Protein AF-A0A6L3F217-F1 (afdb_monomer_lite)

Structure (mmCIF, N/CA/C/O backbone):
data_AF-A0A6L3F217-F1
#
_entry.id   AF-A0A6L3F217-F1
#
loop_
_atom_site.group_PDB
_atom_site.id
_atom_site.type_symbol
_atom_site.label_atom_id
_atom_site.label_alt_id
_atom_site.label_comp_id
_atom_site.label_asym_id
_atom_site.label_entity_id
_atom_site.label_seq_id
_atom_site.pdbx_PDB_ins_code
_atom_site.Cartn_x
_atom_site.Cartn_y
_atom_site.Cartn_z
_atom_site.occupancy
_atom_site.B_iso_or_equiv
_atom_site.auth_seq_id
_atom_site.auth_comp_id
_atom_site.auth_asym_id
_atom_site.auth_atom_id
_atom_site.pdbx_PDB_model_num
ATOM 1 N N . ALA A 1 1 ? 16.578 0.648 7.085 1.00 55.28 1 ALA A N 1
ATOM 2 C CA . ALA A 1 1 ? 15.906 -0.263 6.135 1.00 55.28 1 ALA A CA 1
ATOM 3 C C . ALA A 1 1 ? 16.968 -1.127 5.469 1.00 55.28 1 ALA A C 1
ATOM 5 O O . ALA A 1 1 ? 17.956 -0.565 5.021 1.00 55.28 1 ALA A O 1
ATOM 6 N N . ASN A 1 2 ? 16.822 -2.454 5.460 1.00 60.47 2 ASN A N 1
ATOM 7 C CA . ASN A 1 2 ? 17.750 -3.345 4.756 1.00 60.47 2 ASN A CA 1
ATOM 8 C C . ASN A 1 2 ? 17.482 -3.235 3.239 1.00 60.47 2 ASN A C 1
ATOM 10 O O . ASN A 1 2 ? 16.417 -3.685 2.805 1.00 60.47 2 ASN A O 1
ATOM 14 N N . PRO A 1 3 ? 18.392 -2.658 2.428 1.00 63.19 3 PRO A N 1
ATOM 15 C CA . PRO A 1 3 ? 18.172 -2.495 0.990 1.00 63.19 3 PRO A CA 1
ATOM 16 C C . PRO A 1 3 ? 17.934 -3.834 0.283 1.00 63.19 3 PRO A C 1
ATOM 18 O O . PRO A 1 3 ? 17.190 -3.891 -0.691 1.00 63.19 3 PRO A O 1
ATOM 21 N N . GLY A 1 4 ? 18.486 -4.932 0.812 1.00 74.94 4 GLY A N 1
ATOM 22 C CA . GLY A 1 4 ? 18.313 -6.270 0.249 1.00 74.94 4 GLY A CA 1
ATOM 23 C C . GLY A 1 4 ? 16.862 -6.756 0.210 1.00 74.94 4 GLY A C 1
ATOM 24 O O . GLY A 1 4 ? 16.547 -7.615 -0.603 1.00 74.94 4 GLY A O 1
ATOM 25 N N . ALA A 1 5 ? 15.967 -6.197 1.033 1.00 78.81 5 ALA A N 1
ATOM 26 C CA . ALA A 1 5 ? 14.558 -6.594 1.063 1.00 78.81 5 ALA A CA 1
ATOM 27 C C . ALA A 1 5 ? 13.687 -5.838 0.046 1.00 78.81 5 ALA A C 1
ATOM 29 O O . ALA A 1 5 ? 12.694 -6.386 -0.430 1.00 78.81 5 ALA A O 1
ATOM 30 N N . ILE A 1 6 ? 14.045 -4.599 -0.318 1.00 88.25 6 ILE A N 1
ATOM 31 C CA . ILE A 1 6 ? 13.199 -3.783 -1.202 1.00 88.25 6 ILE A CA 1
ATOM 32 C C . ILE A 1 6 ? 13.335 -4.200 -2.671 1.00 88.25 6 ILE A C 1
ATOM 34 O O . ILE A 1 6 ? 12.347 -4.211 -3.401 1.00 88.25 6 ILE A O 1
ATOM 38 N N . TYR A 1 7 ? 14.533 -4.610 -3.104 1.00 88.62 7 TYR A N 1
ATOM 39 C CA . TYR A 1 7 ? 14.778 -5.000 -4.497 1.00 88.62 7 TYR A CA 1
ATOM 40 C C . TYR A 1 7 ? 14.000 -6.251 -4.943 1.00 88.62 7 TYR A C 1
ATOM 42 O O . TYR A 1 7 ? 13.426 -6.215 -6.037 1.00 88.62 7 TYR A O 1
ATOM 50 N N . PRO A 1 8 ? 13.898 -7.329 -4.133 1.00 93.00 8 PRO A N 1
ATOM 51 C CA . PRO A 1 8 ? 13.019 -8.454 -4.443 1.00 93.00 8 PRO A CA 1
ATOM 52 C C . PRO A 1 8 ? 11.557 -8.035 -4.608 1.00 93.00 8 PRO A C 1
ATOM 54 O O . PRO A 1 8 ? 10.900 -8.482 -5.546 1.00 93.00 8 PRO A O 1
ATOM 57 N N . VAL A 1 9 ? 11.063 -7.134 -3.751 1.00 94.19 9 VAL A N 1
ATOM 58 C CA . VAL A 1 9 ? 9.685 -6.627 -3.835 1.00 94.19 9 VAL A CA 1
ATOM 59 C C . VAL A 1 9 ? 9.478 -5.831 -5.122 1.00 94.19 9 VAL A C 1
ATOM 61 O O . VAL A 1 9 ? 8.531 -6.108 -5.851 1.00 94.19 9 VAL A O 1
ATOM 64 N N . MET A 1 10 ? 10.377 -4.901 -5.458 1.00 94.31 10 MET A N 1
ATOM 65 C CA . MET A 1 10 ? 10.282 -4.138 -6.712 1.00 94.31 10 MET A CA 1
ATOM 66 C C . MET A 1 10 ? 10.317 -5.057 -7.939 1.00 94.31 10 MET A C 1
ATOM 68 O O . MET A 1 10 ? 9.503 -4.909 -8.845 1.00 94.31 10 MET A O 1
ATOM 72 N N . THR A 1 11 ? 11.196 -6.064 -7.934 1.00 94.25 11 THR A N 1
ATOM 73 C CA . THR A 1 11 ? 11.295 -7.052 -9.021 1.00 94.25 11 THR A CA 1
ATOM 74 C C . THR A 1 11 ? 10.004 -7.857 -9.171 1.00 94.25 11 THR A C 1
ATOM 76 O O . THR A 1 11 ? 9.555 -8.113 -10.286 1.00 94.25 11 THR A O 1
ATOM 79 N N . MET A 1 12 ? 9.395 -8.272 -8.059 1.00 96.44 12 MET A N 1
ATOM 80 C CA . MET A 1 12 ? 8.118 -8.985 -8.068 1.00 96.44 12 MET A CA 1
ATOM 81 C C . MET A 1 12 ? 6.995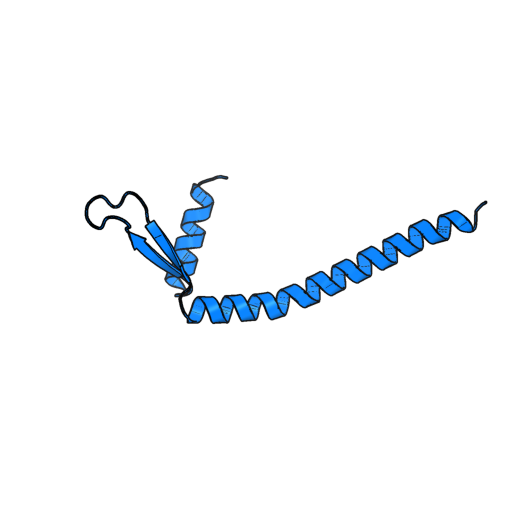 -8.112 -8.641 1.00 96.44 12 MET A C 1
ATOM 83 O O . MET A 1 12 ? 6.253 -8.577 -9.503 1.00 96.44 12 MET A O 1
ATOM 87 N N . LEU A 1 13 ? 6.900 -6.854 -8.207 1.00 97.44 13 LEU A N 1
ATOM 88 C CA . LEU A 1 13 ? 5.874 -5.920 -8.674 1.00 97.44 13 LEU A CA 1
ATOM 89 C C . LEU A 1 13 ? 6.028 -5.583 -10.165 1.00 97.44 13 LEU A C 1
ATOM 91 O O . LEU A 1 13 ? 5.024 -5.492 -10.869 1.00 97.44 13 LEU A O 1
ATOM 95 N N . GLU A 1 14 ? 7.262 -5.443 -10.664 1.00 97.06 14 GLU A N 1
ATOM 96 C CA . GLU A 1 14 ? 7.521 -5.293 -12.104 1.00 97.06 14 GLU A CA 1
ATOM 97 C C . GLU A 1 14 ? 7.112 -6.548 -12.883 1.00 97.06 14 GLU A C 1
ATOM 99 O O . GLU A 1 14 ? 6.430 -6.441 -13.899 1.00 97.06 14 GLU A O 1
ATOM 104 N N . LYS A 1 15 ? 7.463 -7.749 -12.396 1.00 97.56 15 LYS A N 1
ATOM 105 C CA . LYS A 1 15 ? 7.073 -9.023 -13.034 1.00 97.56 15 LYS A CA 1
ATOM 106 C C . LYS A 1 15 ? 5.560 -9.217 -13.104 1.00 97.56 15 LYS A C 1
ATOM 108 O O . LYS A 1 15 ? 5.071 -9.825 -14.048 1.00 97.56 15 LYS A O 1
ATOM 113 N N . GLN A 1 16 ? 4.831 -8.720 -12.109 1.00 97.62 16 GLN A N 1
ATOM 114 C CA . GLN A 1 16 ? 3.367 -8.732 -12.083 1.00 97.62 16 GLN A CA 1
ATOM 115 C C . GLN A 1 16 ? 2.744 -7.620 -12.943 1.00 97.62 16 GLN A C 1
ATOM 117 O O . GLN A 1 16 ? 1.529 -7.586 -13.111 1.00 97.62 16 GLN A O 1
ATOM 122 N N . GLY A 1 17 ? 3.557 -6.713 -13.494 1.00 98.19 17 GLY A N 1
ATOM 123 C CA . GLY A 1 17 ? 3.096 -5.609 -14.328 1.00 98.19 17 GLY A CA 1
ATOM 124 C C . GLY A 1 17 ? 2.436 -4.475 -13.546 1.00 98.19 17 GLY A C 1
ATOM 125 O O . GLY A 1 17 ? 1.746 -3.659 -14.151 1.00 98.19 17 GLY A O 1
ATOM 126 N N . PHE A 1 18 ? 2.621 -4.399 -12.224 1.00 98.56 18 PHE A N 1
ATOM 127 C CA . PHE A 1 18 ? 2.033 -3.345 -11.388 1.00 98.56 18 PHE A CA 1
ATOM 128 C C . PHE A 1 18 ? 2.868 -2.066 -11.361 1.00 98.56 18 PHE A C 1
ATOM 130 O O . PHE A 1 18 ? 2.331 -0.974 -11.173 1.00 98.56 18 PHE A O 1
ATOM 137 N N . ILE A 1 19 ? 4.179 -2.182 -11.560 1.00 98.25 19 ILE A N 1
ATOM 138 C CA . ILE A 1 19 ? 5.073 -1.032 -11.689 1.00 98.25 19 ILE A CA 1
ATOM 139 C C . ILE A 1 19 ? 5.957 -1.180 -12.922 1.00 98.25 19 ILE A C 1
ATOM 141 O O . ILE A 1 19 ? 6.192 -2.286 -13.403 1.00 98.25 19 ILE A O 1
ATOM 145 N N . VAL A 1 20 ? 6.473 -0.054 -13.400 1.00 97.75 20 VAL A N 1
ATOM 146 C CA . VAL A 1 20 ? 7.518 0.017 -14.419 1.00 97.75 20 VAL A CA 1
ATOM 147 C C . VAL A 1 20 ? 8.655 0.886 -13.902 1.00 97.75 20 VAL A C 1
ATOM 149 O O . VAL A 1 20 ? 8.412 1.966 -13.360 1.00 97.75 20 VAL A O 1
ATOM 152 N N . GLY A 1 21 ? 9.886 0.397 -14.022 1.00 94.88 21 GLY A N 1
ATOM 153 C CA . GLY A 1 21 ? 11.098 1.113 -13.654 1.00 94.88 21 GLY A CA 1
ATOM 154 C C . GLY A 1 21 ? 11.856 1.631 -14.871 1.00 94.88 21 GLY A C 1
ATOM 155 O O . GLY A 1 21 ? 12.170 0.875 -15.788 1.00 94.88 21 GLY A O 1
ATOM 156 N N . GLU A 1 22 ? 12.218 2.908 -14.838 1.00 93.44 22 GLU A N 1
ATOM 157 C CA . GLU A 1 22 ? 13.027 3.579 -15.855 1.00 93.44 22 GLU A CA 1
ATOM 158 C C . GLU A 1 22 ? 14.311 4.121 -15.227 1.00 93.44 22 GLU A C 1
ATOM 160 O O . GLU A 1 22 ? 14.313 4.599 -14.092 1.00 93.44 22 GLU A O 1
ATOM 165 N N . TRP A 1 23 ? 15.422 4.046 -15.956 1.00 93.12 23 TRP A N 1
ATOM 166 C CA . TRP A 1 23 ? 16.662 4.692 -15.532 1.00 93.12 23 TRP A CA 1
ATOM 167 C C . TRP A 1 23 ? 16.570 6.195 -15.792 1.00 93.12 23 TRP A C 1
ATOM 169 O O . TRP A 1 23 ? 16.221 6.595 -16.898 1.00 93.12 23 TRP A O 1
ATOM 179 N N . GLU A 1 24 ? 16.904 7.011 -14.792 1.00 88.62 24 GLU A N 1
ATOM 180 C CA . GLU A 1 24 ? 16.886 8.477 -14.905 1.00 88.62 24 GLU A CA 1
ATOM 181 C C . GLU A 1 24 ? 17.858 8.978 -15.987 1.00 88.62 24 GLU A C 1
ATOM 183 O O . GLU A 1 24 ? 17.495 9.793 -16.831 1.00 88.62 24 GLU A O 1
ATOM 188 N N . ASP A 1 25 ? 19.075 8.428 -16.001 1.00 87.56 25 ASP A N 1
ATOM 189 C CA . ASP A 1 25 ? 20.054 8.590 -17.075 1.00 87.56 25 ASP A CA 1
ATOM 190 C C . ASP A 1 25 ? 20.248 7.223 -17.764 1.00 87.56 25 ASP A C 1
ATOM 192 O O . ASP A 1 25 ? 20.687 6.266 -17.106 1.00 87.56 25 ASP A O 1
ATOM 196 N N . PRO A 1 26 ? 19.943 7.088 -19.070 1.00 77.25 26 PRO A N 1
ATOM 197 C CA . PRO A 1 26 ? 20.032 5.808 -19.771 1.00 77.25 26 PRO A CA 1
ATOM 198 C C . PRO A 1 26 ? 21.472 5.289 -19.917 1.00 77.25 26 PRO A C 1
ATOM 200 O O . PRO A 1 26 ? 21.664 4.079 -20.089 1.00 77.25 26 PRO A O 1
ATOM 203 N N . TYR A 1 27 ? 22.468 6.175 -19.818 1.00 78.94 27 TYR A N 1
ATOM 204 C CA . TYR A 1 27 ? 23.891 5.879 -19.965 1.00 78.94 27 TYR A CA 1
ATOM 205 C C . TYR A 1 27 ? 24.552 5.567 -18.623 1.00 78.94 27 TYR A C 1
ATOM 207 O O . TYR A 1 27 ? 25.290 4.590 -18.519 1.00 78.94 27 TYR A O 1
ATOM 215 N N . LYS A 1 28 ? 24.284 6.370 -17.587 1.00 83.44 28 LYS A N 1
ATOM 216 C CA . LYS A 1 28 ? 24.920 6.207 -16.267 1.00 83.44 28 LYS A CA 1
ATOM 217 C C . LYS A 1 28 ? 24.169 5.248 -15.346 1.00 83.44 28 LYS A C 1
ATOM 219 O O . LYS A 1 28 ? 24.798 4.660 -14.472 1.00 83.44 28 LYS A O 1
ATOM 224 N N . ARG A 1 29 ? 22.851 5.074 -15.543 1.00 80.69 29 ARG A N 1
ATOM 225 C CA . ARG A 1 29 ? 21.977 4.152 -14.786 1.00 80.69 29 ARG A CA 1
ATOM 226 C C . ARG A 1 29 ? 22.202 4.211 -13.270 1.00 80.69 29 ARG A C 1
ATOM 228 O O . ARG A 1 29 ? 22.297 3.192 -12.593 1.00 80.69 29 ARG A O 1
ATOM 235 N N . THR A 1 30 ? 22.308 5.424 -12.739 1.00 84.56 30 THR A N 1
ATOM 236 C CA . THR A 1 30 ? 22.593 5.678 -11.319 1.00 84.56 30 THR A CA 1
ATOM 237 C C . THR A 1 30 ? 21.354 5.548 -10.444 1.00 84.56 30 THR A C 1
ATOM 239 O O . THR A 1 30 ? 21.452 5.129 -9.295 1.00 84.56 30 THR A O 1
ATOM 242 N N . VAL A 1 31 ? 20.182 5.881 -10.990 1.00 89.94 31 VAL A N 1
ATOM 243 C CA . VAL A 1 31 ? 18.899 5.861 -10.283 1.00 89.94 31 VAL A CA 1
ATOM 244 C C . VAL A 1 31 ? 17.841 5.230 -11.179 1.00 89.94 31 VAL A C 1
ATOM 246 O O . VAL A 1 31 ? 17.702 5.607 -12.343 1.00 89.94 31 VAL A O 1
ATOM 249 N N . ARG A 1 32 ? 17.090 4.268 -10.631 1.00 91.69 32 ARG A N 1
ATOM 250 C CA . ARG A 1 32 ? 15.911 3.678 -11.275 1.00 91.69 32 ARG A CA 1
ATOM 251 C C . ARG A 1 32 ? 14.653 4.203 -10.596 1.00 91.69 32 ARG A C 1
ATOM 253 O O . ARG A 1 32 ? 14.457 3.980 -9.403 1.00 91.69 32 ARG A O 1
ATOM 260 N N . ILE A 1 33 ? 13.822 4.900 -11.358 1.00 93.44 33 ILE A N 1
ATOM 261 C CA . ILE A 1 33 ? 12.570 5.502 -10.908 1.00 93.44 33 ILE A CA 1
ATOM 262 C C . ILE A 1 33 ? 11.432 4.568 -11.296 1.00 93.44 33 ILE A C 1
ATOM 264 O O . ILE A 1 33 ? 11.300 4.209 -12.462 1.00 93.44 33 ILE A O 1
ATOM 268 N N . TYR A 1 34 ? 10.602 4.193 -10.325 1.00 95.50 34 TYR A N 1
ATOM 269 C CA . TYR A 1 34 ? 9.452 3.322 -10.546 1.00 95.50 34 TYR A CA 1
ATOM 270 C C . TYR A 1 34 ? 8.153 4.123 -10.548 1.00 95.50 34 TYR A C 1
ATOM 272 O O . TYR A 1 34 ? 7.970 5.028 -9.732 1.00 95.50 34 TYR A O 1
ATOM 280 N N . ARG A 1 35 ? 7.233 3.765 -11.443 1.00 97.06 35 ARG A N 1
ATOM 281 C CA . ARG A 1 35 ? 5.881 4.333 -11.525 1.00 97.06 35 ARG A CA 1
ATOM 282 C C . ARG A 1 35 ? 4.846 3.217 -11.559 1.00 97.06 35 ARG A C 1
ATOM 284 O O . ARG A 1 35 ? 5.125 2.137 -12.074 1.00 97.06 35 ARG A O 1
ATOM 291 N N . LEU A 1 36 ? 3.655 3.476 -11.018 1.00 98.19 36 LEU A N 1
ATOM 292 C CA . LEU A 1 36 ? 2.526 2.554 -11.153 1.00 98.19 36 LEU A CA 1
ATOM 293 C C . LEU A 1 36 ? 2.076 2.499 -12.613 1.00 98.19 36 LEU A C 1
ATOM 295 O O . LEU A 1 36 ? 1.905 3.536 -13.254 1.00 98.19 36 LEU A O 1
ATOM 299 N N . THR A 1 37 ? 1.827 1.293 -13.104 1.00 98.50 37 THR A N 1
ATOM 300 C CA . THR A 1 37 ? 1.099 1.089 -14.359 1.00 98.50 37 THR A CA 1
ATOM 301 C C . THR A 1 37 ? -0.399 1.312 -14.135 1.00 98.50 37 THR A C 1
ATOM 303 O O . THR A 1 37 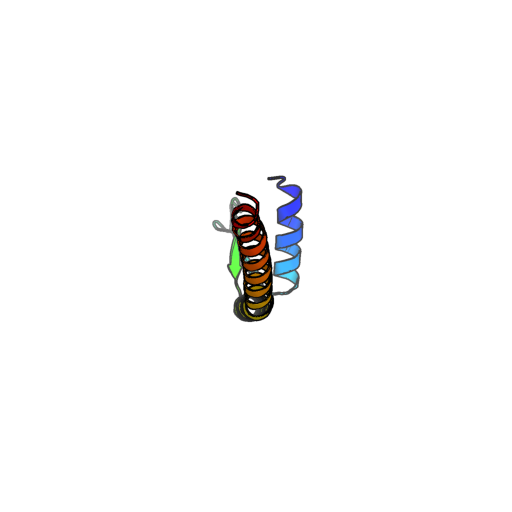? -0.857 1.448 -12.998 1.00 98.50 37 THR A O 1
ATOM 306 N N . GLU A 1 38 ? -1.192 1.314 -15.206 1.00 98.50 38 GLU A N 1
ATOM 307 C CA . GLU A 1 38 ? -2.654 1.327 -15.091 1.00 98.50 38 GLU A CA 1
ATOM 308 C C . GLU A 1 38 ? -3.167 0.115 -14.292 1.00 98.50 38 GLU A C 1
ATOM 310 O O . GLU A 1 38 ? -3.907 0.278 -13.321 1.00 98.50 38 GLU A O 1
ATOM 315 N N . THR A 1 39 ? -2.680 -1.089 -14.608 1.00 98.31 39 THR A N 1
ATOM 316 C CA . THR A 1 39 ? -2.977 -2.317 -13.854 1.00 98.31 39 THR A CA 1
ATOM 317 C C . THR A 1 39 ? -2.576 -2.189 -12.383 1.00 98.31 39 THR A C 1
ATOM 319 O O . THR A 1 39 ? -3.321 -2.596 -11.493 1.00 98.31 39 THR A O 1
ATOM 322 N N . GLY A 1 40 ? -1.425 -1.574 -12.100 1.00 98.56 40 GLY A N 1
ATOM 323 C CA . GLY A 1 40 ? -0.979 -1.303 -10.735 1.00 98.56 40 GLY A CA 1
ATOM 324 C C . GLY A 1 40 ? -1.897 -0.350 -9.974 1.00 98.56 40 GLY A C 1
ATOM 325 O O . GLY A 1 40 ? -2.149 -0.557 -8.789 1.00 98.56 40 GLY A O 1
ATOM 326 N N . GLN A 1 41 ? -2.436 0.676 -10.637 1.00 98.56 41 GLN A N 1
ATOM 327 C CA . GLN A 1 41 ? -3.401 1.598 -10.028 1.00 98.56 41 GLN A CA 1
ATOM 328 C C . GLN A 1 41 ? -4.736 0.909 -9.724 1.00 98.56 41 GLN A C 1
ATOM 330 O O . GLN A 1 41 ? -5.310 1.124 -8.650 1.00 98.56 41 GLN A O 1
ATOM 335 N N . GLN A 1 42 ? -5.212 0.055 -10.633 1.00 98.50 42 GLN A N 1
ATOM 336 C CA . GLN A 1 42 ? -6.426 -0.739 -10.437 1.00 98.50 42 GLN A CA 1
ATOM 337 C C . GLN A 1 42 ? -6.262 -1.714 -9.265 1.00 98.50 42 GLN A C 1
ATOM 339 O O . GLN A 1 42 ? -7.100 -1.737 -8.362 1.00 98.50 42 GLN A O 1
ATOM 344 N N . GLU A 1 43 ? -5.145 -2.445 -9.213 1.00 98.12 43 GLU A N 1
ATOM 345 C CA . GLU A 1 43 ? -4.870 -3.391 -8.131 1.00 98.12 43 GLU A CA 1
ATOM 346 C C . GLU A 1 43 ? -4.689 -2.685 -6.782 1.00 98.12 43 GLU A C 1
ATOM 348 O O . GLU A 1 43 ? -5.261 -3.102 -5.775 1.00 98.12 43 GLU A O 1
ATOM 353 N N . MET A 1 44 ? -3.975 -1.556 -6.753 1.00 98.06 44 MET A N 1
ATOM 354 C CA . MET A 1 44 ? -3.852 -0.723 -5.554 1.00 98.06 44 MET A CA 1
ATOM 355 C C . MET A 1 44 ? -5.226 -0.267 -5.043 1.00 98.06 44 MET A C 1
ATOM 357 O O . MET A 1 44 ? -5.486 -0.293 -3.839 1.00 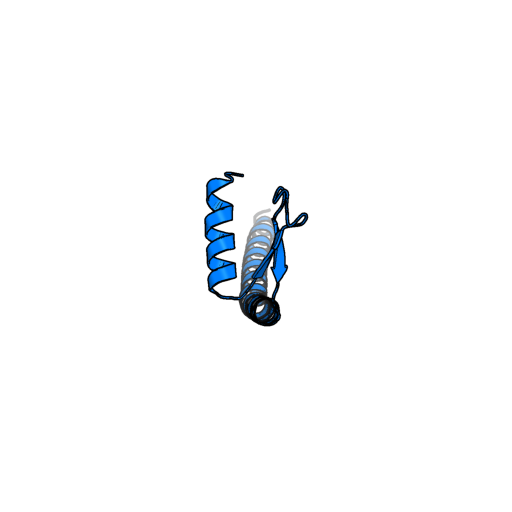98.06 44 MET A O 1
ATOM 361 N N . SER A 1 45 ? -6.119 0.139 -5.946 1.00 98.31 45 SER A N 1
ATOM 362 C CA . SER A 1 45 ? -7.480 0.560 -5.594 1.00 98.31 45 SER A CA 1
ATOM 363 C C . SER A 1 45 ? -8.306 -0.606 -5.049 1.00 98.31 45 SER A C 1
ATOM 365 O O . SER A 1 45 ? -8.963 -0.460 -4.017 1.00 98.31 45 SER A O 1
ATOM 367 N N . ARG A 1 46 ? -8.205 -1.788 -5.671 1.00 98.19 46 ARG A N 1
ATOM 368 C CA . ARG A 1 46 ? -8.847 -3.024 -5.203 1.00 98.19 46 ARG A CA 1
ATOM 369 C C . ARG A 1 46 ? -8.376 -3.409 -3.800 1.00 98.19 46 ARG A C 1
ATOM 371 O O . ARG A 1 46 ? -9.197 -3.678 -2.926 1.00 98.19 46 ARG A O 1
ATOM 378 N N . LEU A 1 47 ? -7.064 -3.393 -3.557 1.00 98.00 47 LEU A N 1
ATOM 379 C CA . LEU A 1 47 ? -6.485 -3.697 -2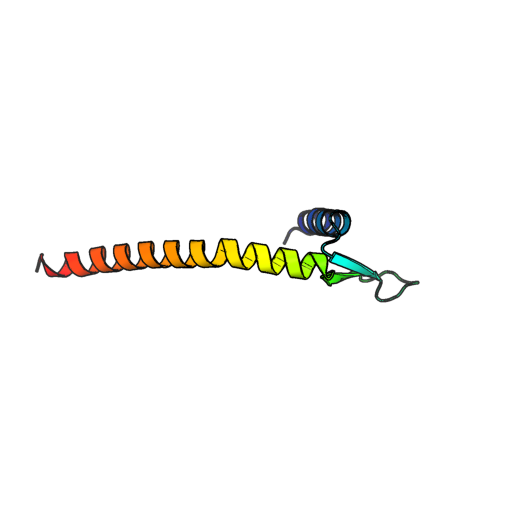.247 1.00 98.00 47 LEU A CA 1
ATOM 380 C C . LEU A 1 47 ? -6.938 -2.694 -1.183 1.00 98.00 47 LEU A C 1
ATOM 382 O O . LEU A 1 47 ? -7.337 -3.104 -0.093 1.00 98.00 47 LEU A O 1
ATOM 386 N N . LYS A 1 48 ? -6.955 -1.393 -1.499 1.00 97.94 48 LYS A N 1
ATOM 387 C CA . LYS A 1 48 ? -7.470 -0.359 -0.587 1.00 97.94 48 LYS A CA 1
ATOM 388 C C . LYS A 1 48 ? -8.932 -0.599 -0.220 1.00 97.94 48 LYS A C 1
ATOM 390 O O . LYS A 1 48 ? -9.267 -0.503 0.957 1.00 97.94 48 LYS A O 1
ATOM 395 N N . ALA A 1 49 ? -9.773 -0.950 -1.193 1.00 98.12 49 ALA A N 1
ATOM 396 C CA . ALA A 1 49 ? -11.185 -1.243 -0.959 1.00 98.12 49 ALA A CA 1
ATOM 397 C C . ALA A 1 49 ? -11.402 -2.459 -0.040 1.00 98.12 49 ALA A C 1
ATOM 399 O O . ALA A 1 49 ? -12.393 -2.507 0.678 1.00 98.12 49 ALA A O 1
ATOM 400 N N . ILE A 1 50 ? -10.470 -3.417 -0.020 1.00 98.06 50 ILE A N 1
ATOM 401 C CA . ILE A 1 50 ? -10.534 -4.599 0.855 1.00 98.06 50 ILE A CA 1
ATOM 402 C C . ILE A 1 50 ? -9.987 -4.298 2.252 1.00 98.06 50 ILE A C 1
ATOM 404 O O . ILE A 1 50 ? -10.556 -4.736 3.250 1.00 98.06 50 ILE A O 1
ATOM 408 N N . VAL A 1 51 ? -8.853 -3.601 2.336 1.00 98.19 51 VAL A N 1
ATOM 409 C CA . VAL A 1 51 ? -8.132 -3.406 3.602 1.00 98.19 51 VAL A CA 1
ATOM 410 C C . VAL A 1 51 ? -8.774 -2.312 4.451 1.00 98.19 51 VAL A C 1
ATOM 412 O O . VAL A 1 51 ? -8.862 -2.472 5.665 1.00 98.19 51 VAL A O 1
ATOM 415 N N . ARG A 1 52 ? -9.248 -1.218 3.839 1.00 97.75 52 ARG A N 1
ATOM 416 C CA . ARG A 1 52 ? -9.800 -0.072 4.577 1.00 97.75 52 ARG A CA 1
ATOM 417 C C . ARG A 1 52 ? -10.987 -0.459 5.477 1.00 97.75 52 ARG A C 1
ATOM 419 O O . ARG A 1 52 ? -10.878 -0.176 6.666 1.00 97.75 52 ARG A O 1
ATOM 426 N N . PRO A 1 53 ? -12.036 -1.157 4.999 1.00 98.12 53 PRO A N 1
ATOM 427 C CA . PRO A 1 53 ? -13.154 -1.548 5.860 1.00 98.12 53 PRO A CA 1
ATOM 428 C C . PRO A 1 53 ? -12.725 -2.436 7.031 1.00 98.12 53 PRO A C 1
ATOM 430 O O . PRO A 1 53 ? -13.198 -2.261 8.146 1.00 98.12 53 PRO A O 1
ATOM 433 N N . LYS A 1 54 ? -11.772 -3.350 6.804 1.00 97.88 54 LYS A N 1
ATOM 434 C CA . LYS A 1 54 ? -11.248 -4.233 7.859 1.00 97.88 54 LYS A CA 1
ATOM 435 C C . LYS A 1 54 ? -10.496 -3.462 8.941 1.00 97.88 54 LYS A C 1
ATOM 437 O O . LYS A 1 54 ? -10.585 -3.802 10.115 1.00 97.88 54 LYS A O 1
ATOM 442 N N . LEU A 1 55 ? -9.734 -2.441 8.548 1.00 98.25 55 LEU A N 1
ATOM 443 C CA . LEU A 1 55 ? -9.063 -1.559 9.502 1.00 98.25 55 LEU A CA 1
ATOM 444 C C . LEU A 1 55 ? -10.074 -0.713 10.279 1.00 98.25 55 LEU A C 1
ATOM 446 O O . LEU A 1 55 ? -9.922 -0.561 11.485 1.00 98.25 55 LEU A O 1
ATOM 450 N N . GLU A 1 56 ? -11.097 -0.187 9.606 1.00 98.25 56 GLU A N 1
ATOM 451 C CA . GLU A 1 56 ? -12.170 0.587 10.240 1.00 98.25 56 GLU A CA 1
ATOM 452 C C . GLU A 1 56 ? -12.935 -0.259 11.272 1.00 98.25 56 GLU A C 1
ATOM 454 O O . GLU A 1 56 ? -13.139 0.193 12.396 1.00 98.25 56 GLU A O 1
ATOM 459 N N . GLU A 1 57 ? -13.265 -1.507 10.938 1.00 98.25 57 GLU A N 1
ATOM 460 C CA . GLU A 1 57 ? -13.893 -2.466 11.855 1.00 98.25 57 GLU A CA 1
ATOM 461 C C . GLU A 1 57 ? -13.000 -2.773 13.066 1.00 98.25 57 GLU A C 1
ATOM 463 O O . GLU A 1 57 ? -13.449 -2.686 14.208 1.00 98.25 57 GLU A O 1
ATOM 468 N N . ALA A 1 58 ? -11.716 -3.066 12.841 1.00 98.44 58 ALA A N 1
ATOM 469 C CA . AL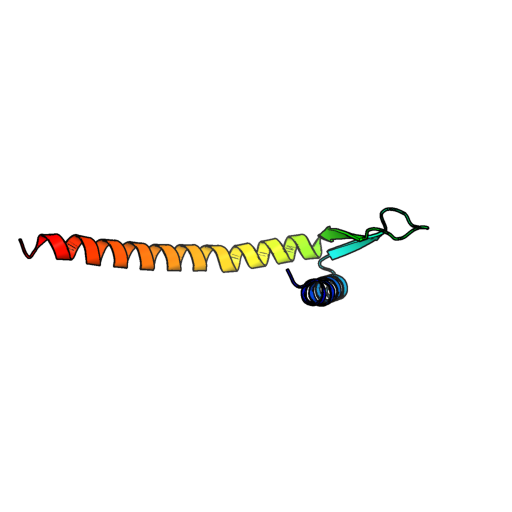A A 1 58 ? -10.777 -3.330 13.929 1.00 98.44 58 ALA A CA 1
ATOM 470 C C . ALA A 1 58 ? -10.633 -2.123 14.871 1.00 98.44 58 ALA A C 1
ATOM 472 O O . ALA A 1 58 ? -10.581 -2.290 16.089 1.00 98.44 58 ALA A O 1
ATOM 473 N N . ILE A 1 59 ? -10.596 -0.905 14.321 1.00 98.44 59 ILE A N 1
ATOM 474 C CA . ILE A 1 59 ? -10.556 0.329 15.112 1.00 98.44 59 ILE A CA 1
ATOM 475 C C . ILE A 1 59 ? -11.833 0.477 15.939 1.00 98.44 59 ILE A C 1
ATOM 477 O O . ILE A 1 59 ? -11.730 0.790 17.122 1.00 98.44 59 ILE A O 1
ATOM 481 N N . ALA A 1 60 ? -13.009 0.233 15.355 1.00 98.06 60 ALA A N 1
ATOM 482 C CA . ALA A 1 60 ? -14.279 0.321 16.072 1.00 98.06 60 ALA A CA 1
ATOM 483 C C . ALA A 1 60 ? -14.318 -0.642 17.270 1.00 98.06 60 ALA A C 1
ATOM 485 O O . ALA A 1 60 ? -14.608 -0.217 18.386 1.00 98.06 60 ALA A O 1
ATOM 486 N N . VAL A 1 61 ? -13.906 -1.900 17.074 1.00 98.31 61 VAL A N 1
ATOM 487 C CA . VAL A 1 61 ? -13.819 -2.892 18.160 1.00 98.31 61 VAL A CA 1
ATOM 488 C C . VAL A 1 61 ? -12.871 -2.430 19.268 1.00 98.31 61 VAL A C 1
ATOM 490 O O . VAL A 1 61 ? -13.216 -2.492 20.445 1.00 98.31 61 VAL A O 1
ATOM 493 N N . LEU A 1 62 ? -11.680 -1.936 18.916 1.00 98.06 62 LEU A N 1
ATOM 494 C CA . LEU A 1 62 ? -10.722 -1.436 19.907 1.00 98.06 62 LEU A CA 1
ATOM 495 C C . LEU A 1 62 ? -11.250 -0.207 20.662 1.00 98.06 62 LEU A C 1
ATOM 497 O O . LEU A 1 62 ? -10.979 -0.058 21.852 1.00 98.06 62 LEU A O 1
ATOM 501 N N . GLN A 1 63 ? -11.997 0.668 19.987 1.00 97.19 63 GLN A N 1
ATOM 502 C CA . GLN A 1 63 ? -12.627 1.830 20.611 1.00 97.19 63 GLN A CA 1
ATOM 503 C C . GLN A 1 63 ? -13.724 1.425 21.589 1.00 97.19 63 GLN A C 1
ATOM 505 O O . GLN A 1 63 ? -13.809 2.017 22.662 1.00 97.19 63 GLN A O 1
ATOM 510 N N . ASP A 1 64 ? -14.544 0.439 21.241 1.00 96.81 64 ASP A N 1
ATOM 511 C CA . ASP A 1 64 ? -15.601 -0.046 22.125 1.00 96.81 64 ASP A C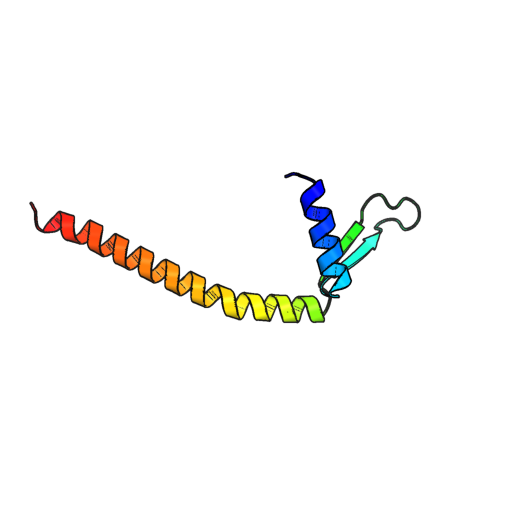A 1
ATOM 512 C C . ASP A 1 64 ? -15.008 -0.741 23.357 1.00 96.81 64 ASP A C 1
ATOM 514 O O . ASP A 1 64 ? -15.362 -0.382 24.476 1.00 96.81 64 ASP A O 1
ATOM 518 N N . LEU A 1 65 ? -13.976 -1.577 23.186 1.00 96.69 65 LEU A N 1
ATOM 519 C CA . LEU A 1 65 ? -13.225 -2.149 24.313 1.00 96.69 65 LEU A CA 1
ATOM 520 C C . LEU A 1 65 ? -12.614 -1.072 25.226 1.00 96.69 65 LEU A C 1
ATOM 522 O O . LEU A 1 65 ? -12.640 -1.202 26.447 1.00 96.69 65 LEU A O 1
ATOM 526 N N . ALA A 1 66 ? -12.065 0.004 24.655 1.00 95.62 66 ALA A N 1
ATOM 527 C CA . ALA A 1 66 ? -11.509 1.102 25.442 1.00 95.62 66 ALA A CA 1
ATOM 528 C C . ALA A 1 66 ? -12.589 1.867 26.230 1.00 95.62 66 ALA A C 1
ATOM 530 O O . ALA A 1 66 ? -12.335 2.291 27.357 1.00 95.62 66 ALA A O 1
ATOM 531 N N . LYS A 1 67 ? -13.791 2.042 25.663 1.00 94.88 67 LYS A N 1
ATOM 532 C CA . LYS A 1 67 ? -14.926 2.655 26.372 1.00 94.88 67 LYS A CA 1
ATOM 533 C C . LYS A 1 67 ? -15.400 1.773 27.519 1.00 94.88 67 LYS A C 1
ATOM 535 O O . LYS A 1 67 ? -15.612 2.305 28.602 1.00 94.88 67 LYS A O 1
ATOM 540 N N . ASP A 1 68 ? -15.519 0.465 27.300 1.00 94.38 68 ASP A N 1
ATOM 541 C CA . ASP A 1 68 ? -15.954 -0.488 28.327 1.00 94.38 68 ASP A CA 1
ATOM 542 C C . ASP A 1 68 ? -14.999 -0.492 29.529 1.00 94.38 68 ASP A C 1
ATOM 544 O O . ASP A 1 68 ? -15.438 -0.464 30.679 1.00 94.38 68 ASP A O 1
ATOM 548 N N . LEU A 1 69 ? -13.685 -0.452 29.277 1.00 93.19 69 LEU A N 1
ATOM 549 C CA . LEU A 1 69 ? -12.677 -0.355 30.338 1.00 93.19 69 LEU A CA 1
ATOM 550 C C . LEU A 1 69 ? -12.815 0.939 31.152 1.00 93.19 69 LEU A C 1
ATOM 552 O O . LEU A 1 69 ? -12.829 0.882 32.377 1.00 93.19 69 LEU A O 1
ATOM 556 N N . ASN A 1 70 ? -12.972 2.087 30.488 1.00 89.38 70 ASN A N 1
ATOM 557 C CA . ASN A 1 70 ? -13.102 3.382 31.166 1.00 89.38 70 ASN A CA 1
ATOM 558 C C . ASN A 1 70 ? -14.471 3.561 31.856 1.00 89.38 70 ASN A C 1
ATOM 560 O O . ASN A 1 70 ? -14.576 4.258 32.862 1.00 89.38 70 ASN A O 1
ATOM 564 N N . GLY A 1 71 ? -15.533 2.949 31.323 1.00 76.69 71 GLY A N 1
ATOM 565 C CA . GLY A 1 71 ? -16.872 2.958 31.919 1.00 76.69 71 GLY A CA 1
ATOM 566 C C . GLY A 1 71 ? -16.942 2.132 33.204 1.00 76.69 71 GLY A C 1
ATOM 567 O O . GLY A 1 71 ? -17.542 2.573 34.182 1.00 76.69 71 GLY A O 1
ATOM 568 N N . ASN A 1 72 ? -16.246 0.992 33.244 1.00 60.00 72 ASN A N 1
ATOM 569 C CA . ASN A 1 72 ? -16.162 0.138 34.431 1.00 60.00 72 ASN A CA 1
ATOM 570 C C . ASN A 1 72 ? -15.383 0.767 35.599 1.00 60.00 72 ASN A C 1
ATOM 572 O O . ASN A 1 72 ? -15.585 0.359 36.737 1.00 60.00 72 ASN A O 1
ATOM 576 N N . GLU A 1 73 ? -14.533 1.774 35.375 1.00 57.25 73 GLU A N 1
ATOM 577 C CA . GLU A 1 73 ? -13.876 2.500 36.478 1.00 57.25 73 GLU A CA 1
ATOM 578 C C . GLU A 1 73 ? -14.858 3.369 37.288 1.00 57.25 73 GLU A C 1
ATOM 580 O O . GLU A 1 73 ? -14.563 3.737 38.424 1.00 57.25 73 GLU A O 1
ATOM 585 N N . SER A 1 74 ? -16.043 3.665 36.740 1.00 53.09 74 SER A N 1
ATOM 586 C CA . SER A 1 74 ? -17.037 4.556 37.358 1.00 53.09 74 SER A CA 1
ATOM 587 C C . SER A 1 74 ? -18.023 3.846 38.297 1.00 53.09 74 SER A C 1
ATOM 589 O O . SER A 1 74 ? -18.711 4.520 39.055 1.00 53.09 74 SER A O 1
ATOM 591 N N . GLU A 1 75 ? -18.113 2.510 38.261 1.00 52.97 75 GLU A N 1
ATOM 592 C CA . GLU A 1 75 ? -19.027 1.721 39.115 1.00 52.97 75 GLU A CA 1
ATOM 593 C C . GLU A 1 75 ? -18.381 1.218 40.421 1.00 52.97 75 GLU A C 1
ATOM 595 O O . GLU A 1 75 ? -19.065 0.642 41.266 1.00 52.97 75 GLU A O 1
ATOM 600 N N . PHE A 1 76 ? -17.077 1.448 40.618 1.00 51.91 76 PHE A N 1
ATOM 601 C CA . PHE A 1 76 ? -16.330 1.006 41.806 1.00 51.91 76 PHE A CA 1
ATOM 602 C C . PHE A 1 76 ? -15.918 2.144 42.766 1.00 51.91 76 PHE A C 1
ATOM 604 O O . PHE A 1 76 ? -15.191 1.881 43.729 1.00 51.91 76 PHE A O 1
ATOM 611 N N . LEU A 1 77 ? -16.387 3.379 42.539 1.00 44.47 77 LEU A N 1
ATOM 612 C CA . LEU A 1 77 ? -16.248 4.534 43.446 1.00 44.47 77 LEU A CA 1
ATOM 613 C C . LEU A 1 77 ? -17.618 4.990 43.956 1.00 44.47 77 LEU A C 1
ATOM 615 O O . LEU A 1 77 ? -17.693 5.341 45.155 1.00 44.47 77 LEU A O 1
#

Radius of gyration: 22.06 Å; chains: 1; bounding box: 44×18×63 Å

Secondary structure (DSSP, 8-state):
--HHHHHHHHHHHHHTTSEEEEESSTTT---EEEEE-HHHHHHHHHHHHHHHHHHHHHHHHHHHHHHHHHHHTTS--

Sequence (77 aa):
ANPGAIYPVMTMLEKQGFIVGEWEDPYKRTVRIYRLTETGQQEMSRLKAIVRPKLEEAIAVLQDLAKDLNGNESEFL

pLDDT: mean 89.62, std 13.86, range [44.47, 98.56]

Foldseek 3Di:
DPPVVVVVVVVVCVVVVQKDWDQPDPVPSPDIDIDGDPVNVVVVVVVCVVVVVVVVVVVVVVVVVVCVVVVVVVVPD